Protein AF-A0AAV7WA99-F1 (afdb_monomer)

Sequence (122 aa):
MALAGPTPVMSTSNKLDQELAKFEYFCFSVETWLSTLAGELSLLHDDQGKLWNKVTEDEKNMTILQPIVADNKCEIHNLEEQLHCLEERVEDIEGCSQRSNMRILGLPEGVEGQDPIAYLEN

pLDDT: mean 89.15, std 13.7, range [42.5, 98.56]

Organism: Pleurodeles waltl (NCBI:txid8319)

Radius of gyration: 51.75 Å; Cα contacts (8 Å, |Δi|>4): 2; chains: 1; bounding box: 95×20×154 Å

Mean predicted aligned error: 12.75 Å

Structure (mmCIF, N/CA/C/O backbone):
data_AF-A0AAV7WA99-F1
#
_entry.id   AF-A0AAV7WA99-F1
#
loop_
_atom_site.group_PDB
_atom_site.id
_atom_site.type_symbol
_atom_site.label_atom_id
_atom_site.label_alt_id
_atom_site.label_comp_id
_atom_site.label_asym_id
_atom_site.label_entity_id
_atom_site.label_seq_id
_atom_site.pdbx_PDB_ins_code
_atom_site.Cartn_x
_atom_site.Cartn_y
_atom_site.Cartn_z
_atom_site.occupancy
_atom_site.B_iso_or_equiv
_atom_site.auth_seq_id
_atom_site.auth_comp_id
_atom_site.auth_asym_id
_atom_site.auth_atom_id
_atom_site.pdbx_PDB_model_num
ATOM 1 N N . MET A 1 1 ? 42.211 -1.706 -94.183 1.00 42.50 1 MET A N 1
ATOM 2 C CA . MET A 1 1 ? 42.133 -0.603 -93.200 1.00 42.50 1 MET A CA 1
ATOM 3 C C . MET A 1 1 ? 40.745 -0.636 -92.583 1.00 42.50 1 MET A C 1
ATOM 5 O O . MET A 1 1 ? 39.805 -0.181 -93.215 1.00 42.50 1 MET A O 1
ATOM 9 N N . ALA A 1 2 ? 40.593 -1.289 -91.429 1.00 44.69 2 ALA A N 1
ATOM 10 C CA . ALA A 1 2 ? 39.314 -1.380 -90.724 1.00 44.69 2 ALA A CA 1
ATOM 11 C C . ALA A 1 2 ? 39.197 -0.197 -89.752 1.00 4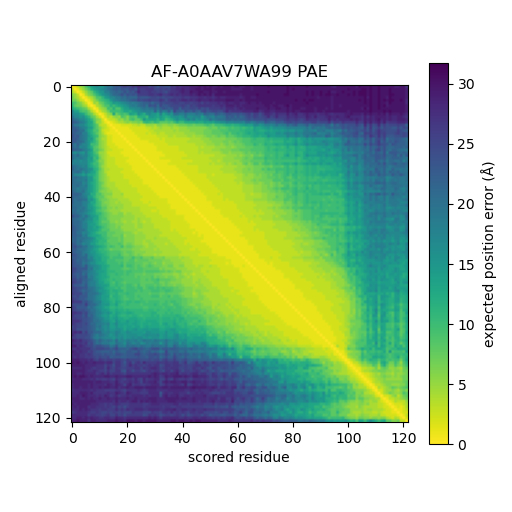4.69 2 ALA A C 1
ATOM 13 O O . ALA A 1 2 ? 40.059 -0.018 -88.894 1.00 44.69 2 ALA A O 1
ATOM 14 N N . LEU A 1 3 ? 38.165 0.627 -89.938 1.00 47.97 3 LEU A N 1
ATOM 15 C CA . LEU A 1 3 ? 37.815 1.744 -89.062 1.00 47.97 3 LEU A CA 1
ATOM 16 C C . LEU A 1 3 ? 37.207 1.184 -87.769 1.00 47.97 3 LEU A C 1
ATOM 18 O O . LEU A 1 3 ? 36.191 0.493 -87.808 1.00 47.97 3 LEU A O 1
ATOM 22 N N . ALA A 1 4 ? 37.856 1.454 -86.636 1.00 52.53 4 ALA A N 1
ATOM 23 C CA . ALA A 1 4 ? 37.383 1.074 -85.311 1.00 52.53 4 ALA A CA 1
ATOM 24 C C . ALA A 1 4 ? 36.121 1.876 -84.948 1.00 52.53 4 ALA A C 1
ATOM 26 O O . ALA A 1 4 ? 36.130 3.106 -84.982 1.00 52.53 4 ALA A O 1
ATOM 27 N N . GLY A 1 5 ? 35.033 1.171 -84.629 1.00 62.62 5 GLY A N 1
ATOM 28 C CA . GLY A 1 5 ? 33.783 1.771 -84.161 1.00 62.62 5 GLY A CA 1
ATOM 29 C C . GLY A 1 5 ? 33.908 2.367 -82.750 1.00 62.62 5 GLY A C 1
ATOM 30 O O . GLY A 1 5 ? 34.805 1.977 -81.998 1.00 62.62 5 GLY A O 1
ATOM 31 N N . PRO A 1 6 ? 33.021 3.306 -82.374 1.00 58.19 6 PRO A N 1
ATOM 32 C CA . PRO A 1 6 ? 33.077 3.977 -81.081 1.00 58.19 6 PRO A CA 1
ATOM 33 C C . PRO A 1 6 ? 32.782 2.991 -79.942 1.00 58.19 6 PRO A C 1
ATOM 35 O O . PRO A 1 6 ? 31.774 2.285 -79.944 1.00 58.19 6 PRO A O 1
ATOM 38 N N . THR A 1 7 ? 33.683 2.944 -78.964 1.00 64.12 7 THR A N 1
ATOM 39 C CA . THR A 1 7 ? 33.587 2.138 -77.742 1.00 64.12 7 THR A CA 1
ATOM 40 C C . THR A 1 7 ? 32.510 2.675 -76.778 1.00 64.12 7 THR A C 1
ATOM 42 O O . THR A 1 7 ? 32.314 3.888 -76.676 1.00 64.12 7 THR A O 1
ATOM 45 N N . PRO A 1 8 ? 31.812 1.803 -76.020 1.00 56.06 8 PRO A N 1
ATOM 46 C CA . PRO A 1 8 ? 30.617 2.146 -75.243 1.00 56.06 8 PRO A CA 1
ATOM 47 C C . PRO A 1 8 ? 30.965 2.715 -73.854 1.00 56.06 8 PRO A C 1
ATOM 49 O O . PRO A 1 8 ? 30.642 2.120 -72.831 1.00 56.06 8 PRO A O 1
ATOM 52 N N . VAL A 1 9 ? 31.633 3.868 -73.792 1.00 58.47 9 VAL A N 1
ATOM 53 C CA . VAL A 1 9 ? 32.090 4.459 -72.513 1.00 58.47 9 VAL A CA 1
ATOM 54 C C . VAL A 1 9 ? 30.967 5.193 -71.754 1.00 58.47 9 VAL A C 1
ATOM 56 O O . VAL A 1 9 ? 30.985 5.245 -70.530 1.00 58.47 9 VAL A O 1
ATOM 59 N N . MET A 1 10 ? 29.929 5.699 -72.436 1.00 54.56 10 MET A N 1
ATOM 60 C CA . MET A 1 10 ? 28.828 6.422 -71.766 1.00 54.56 10 MET A CA 1
ATOM 61 C C . MET A 1 10 ? 27.871 5.523 -70.961 1.00 54.56 10 MET A C 1
ATOM 63 O O . MET A 1 10 ? 27.251 5.984 -70.009 1.00 54.56 10 MET A O 1
ATOM 67 N N . SER A 1 11 ? 27.728 4.242 -71.319 1.00 61.88 11 SER A N 1
ATOM 68 C CA . SER A 1 11 ? 26.743 3.349 -70.676 1.00 61.88 11 SER A CA 1
ATOM 69 C C . SER A 1 11 ? 27.140 2.907 -69.262 1.00 61.88 11 SER A C 1
ATOM 71 O O . SER A 1 11 ? 26.276 2.639 -68.429 1.00 61.88 11 SER A O 1
ATOM 73 N N . THR A 1 12 ? 28.442 2.848 -68.976 1.00 67.31 12 THR A N 1
ATOM 74 C CA . THR A 1 12 ? 28.979 2.413 -67.682 1.00 67.31 12 THR A CA 1
ATOM 75 C C . THR A 1 12 ? 28.988 3.539 -66.650 1.00 67.31 12 THR A C 1
ATOM 77 O O . THR A 1 12 ? 28.701 3.267 -65.488 1.00 67.31 12 THR A O 1
ATOM 80 N N . SER A 1 13 ? 29.236 4.788 -67.071 1.00 70.44 13 SER A N 1
ATOM 81 C CA . SER A 1 13 ? 29.177 5.978 -66.202 1.00 70.44 13 SER A CA 1
ATOM 82 C C . SER A 1 13 ? 27.787 6.143 -65.583 1.00 70.44 13 SER A C 1
ATOM 84 O O . SER A 1 13 ? 27.650 6.144 -64.366 1.00 70.44 13 SER A O 1
ATOM 86 N N . ASN A 1 14 ? 26.741 6.113 -66.416 1.00 82.25 14 ASN A N 1
ATOM 87 C CA . ASN A 1 14 ? 25.355 6.291 -65.968 1.00 82.25 14 ASN A CA 1
ATOM 88 C C . ASN A 1 14 ? 24.892 5.219 -64.965 1.00 82.25 14 ASN A C 1
ATOM 90 O O . ASN A 1 14 ? 24.039 5.476 -64.119 1.00 82.25 14 ASN A O 1
ATOM 94 N N . LYS A 1 15 ? 25.435 3.998 -65.055 1.00 89.75 15 LYS A N 1
ATOM 95 C CA . LYS A 1 15 ? 25.117 2.913 -64.117 1.00 89.75 15 LYS A CA 1
ATOM 96 C C . LYS A 1 15 ? 25.756 3.146 -62.748 1.00 89.75 15 LYS A C 1
ATOM 98 O O . LYS A 1 15 ? 25.147 2.830 -61.733 1.00 89.75 15 LYS A O 1
ATOM 103 N N . LEU A 1 16 ? 26.971 3.685 -62.729 1.00 90.50 16 LEU A N 1
ATOM 104 C CA . LEU A 1 16 ? 27.703 3.984 -61.503 1.00 90.50 16 LEU A CA 1
ATOM 105 C C . LEU A 1 16 ? 27.041 5.149 -60.753 1.00 90.50 16 LEU A C 1
ATOM 107 O O . LEU A 1 16 ? 26.828 5.043 -59.549 1.00 90.50 16 LEU A O 1
ATOM 111 N N . ASP A 1 17 ? 26.592 6.173 -61.485 1.00 92.12 17 ASP A N 1
ATOM 112 C CA . ASP A 1 17 ? 25.817 7.295 -60.936 1.00 92.12 17 ASP A CA 1
ATOM 113 C C . ASP A 1 17 ? 24.475 6.831 -60.337 1.00 92.12 17 ASP A C 1
ATOM 115 O O . ASP A 1 17 ? 24.060 7.290 -59.273 1.00 92.12 17 ASP A O 1
ATOM 119 N N . GLN A 1 18 ? 23.806 5.862 -60.976 1.00 92.88 18 GLN A N 1
ATOM 120 C CA . GLN A 1 18 ? 22.561 5.286 -60.458 1.00 92.88 18 GLN A CA 1
ATOM 121 C C . GLN A 1 18 ? 22.771 4.496 -59.156 1.00 92.88 18 GLN A C 1
ATOM 123 O O . GLN A 1 18 ? 21.936 4.568 -58.254 1.00 92.88 18 GLN A O 1
ATOM 128 N N . GLU A 1 19 ? 23.851 3.719 -59.050 1.00 94.81 19 GLU A N 1
ATOM 129 C CA . GLU A 1 19 ? 24.174 2.987 -57.818 1.00 94.81 19 GLU A CA 1
ATOM 130 C C . GLU A 1 19 ? 24.627 3.933 -56.697 1.00 94.81 19 GLU A C 1
ATOM 132 O O . GLU A 1 19 ? 24.240 3.728 -55.546 1.00 94.81 19 GLU A O 1
ATOM 137 N N . LEU A 1 20 ? 25.357 5.007 -57.027 1.00 94.75 20 LEU A N 1
ATOM 138 C CA . LEU A 1 20 ? 25.713 6.061 -56.075 1.00 94.75 20 LEU A CA 1
ATOM 139 C C . LEU A 1 20 ? 24.453 6.704 -55.476 1.00 94.75 20 LEU A C 1
ATOM 141 O O . LEU A 1 20 ? 24.327 6.772 -54.257 1.00 94.75 20 LEU A O 1
ATOM 145 N N . ALA A 1 21 ? 23.475 7.071 -56.310 1.00 95.06 21 ALA A N 1
ATOM 146 C CA . ALA A 1 21 ? 22.222 7.670 -55.847 1.00 95.06 21 ALA A CA 1
ATOM 147 C C . ALA A 1 21 ? 21.413 6.734 -54.925 1.00 95.06 21 ALA A C 1
ATOM 149 O O . ALA A 1 21 ? 20.811 7.177 -53.945 1.00 95.06 21 ALA A O 1
ATOM 150 N N . LYS A 1 22 ? 21.407 5.420 -55.201 1.00 95.81 22 LYS A N 1
ATOM 151 C CA . LYS A 1 22 ? 20.782 4.427 -54.307 1.00 95.81 22 LYS A CA 1
ATOM 152 C C . LYS A 1 22 ? 21.505 4.346 -52.967 1.00 95.81 22 LYS A C 1
ATOM 154 O O . LYS A 1 22 ? 20.847 4.232 -51.934 1.00 95.81 22 LYS A O 1
ATOM 159 N N . PHE A 1 23 ? 22.837 4.381 -52.989 1.00 96.69 23 PHE A N 1
ATOM 160 C CA . PHE A 1 23 ? 23.650 4.350 -51.780 1.00 96.69 23 PHE A CA 1
ATOM 161 C C . PHE A 1 23 ? 23.445 5.611 -50.933 1.00 96.69 23 PHE A C 1
ATOM 163 O O . PHE A 1 23 ? 23.226 5.497 -49.731 1.00 96.69 23 PHE A O 1
ATOM 170 N N . GLU A 1 24 ? 23.409 6.792 -51.551 1.00 96.56 24 GLU A N 1
ATOM 171 C CA . GLU A 1 24 ? 23.110 8.056 -50.866 1.00 96.56 24 GLU A CA 1
ATOM 172 C C . GLU A 1 24 ? 21.725 8.033 -50.210 1.00 96.56 24 GLU A C 1
ATOM 174 O O . GLU A 1 24 ? 21.591 8.374 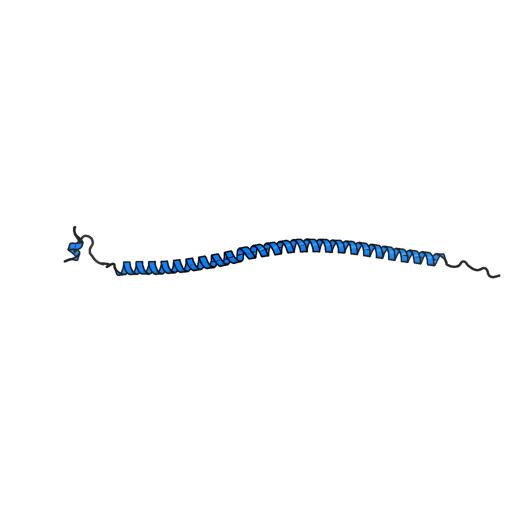-49.034 1.00 96.56 24 GLU A O 1
ATOM 179 N N . TYR A 1 25 ? 20.703 7.556 -50.928 1.00 96.31 25 TYR A N 1
ATOM 180 C CA . TYR A 1 25 ? 19.363 7.393 -50.364 1.00 96.31 25 TYR A CA 1
ATOM 181 C C . TYR A 1 25 ? 19.348 6.412 -49.185 1.00 96.31 25 TYR A C 1
ATOM 183 O O . TYR A 1 25 ? 18.707 6.668 -48.165 1.00 96.31 25 TYR A O 1
ATOM 191 N N . PHE A 1 26 ? 20.067 5.294 -49.306 1.00 97.88 26 PHE A N 1
ATOM 192 C CA . PHE A 1 26 ? 20.194 4.323 -48.226 1.00 97.88 26 PHE A CA 1
ATOM 193 C C . PHE A 1 26 ? 20.853 4.943 -46.988 1.00 97.88 26 PHE A C 1
ATOM 195 O O . PHE A 1 26 ? 20.310 4.820 -45.891 1.00 97.88 26 PHE A O 1
ATOM 202 N N . CYS A 1 27 ? 21.970 5.653 -47.158 1.00 97.88 27 CYS A N 1
ATOM 203 C CA . CYS A 1 27 ? 22.643 6.363 -46.072 1.00 97.88 27 CYS A CA 1
ATOM 204 C C . CYS A 1 27 ? 21.709 7.369 -45.395 1.00 97.88 27 CYS A C 1
ATOM 206 O O . CYS A 1 27 ? 21.545 7.314 -44.177 1.00 97.88 27 CYS A O 1
ATOM 208 N N . PHE A 1 28 ? 21.018 8.200 -46.176 1.00 98.06 28 PHE A N 1
ATOM 209 C CA . PHE A 1 28 ? 20.046 9.160 -45.654 1.00 98.06 28 PHE A CA 1
ATOM 210 C C . PHE A 1 28 ? 18.915 8.481 -44.859 1.00 98.06 28 PHE A C 1
ATOM 212 O O . PHE A 1 28 ? 18.513 8.943 -43.786 1.00 98.06 28 PHE A O 1
ATOM 219 N N . SER A 1 29 ? 18.411 7.346 -45.351 1.00 97.88 29 SER A N 1
ATOM 220 C CA . SER A 1 29 ? 17.388 6.566 -44.650 1.00 97.88 29 SER A CA 1
ATOM 221 C C . SER A 1 29 ? 17.899 6.012 -43.317 1.00 97.88 29 SER A C 1
ATOM 223 O O . SER A 1 29 ? 17.159 6.021 -42.331 1.00 97.88 29 SER A O 1
ATOM 225 N N . VAL A 1 30 ? 19.144 5.529 -43.274 1.00 98.12 30 VAL A N 1
ATOM 226 C CA . VAL A 1 30 ? 19.772 5.023 -42.045 1.00 98.12 30 VAL A CA 1
ATOM 227 C C . VAL A 1 30 ? 19.981 6.154 -41.039 1.00 98.12 30 VAL A C 1
ATOM 229 O O . VAL A 1 30 ? 19.651 5.986 -39.868 1.00 98.12 30 VAL A O 1
ATOM 232 N N . GLU A 1 31 ? 20.460 7.318 -41.479 1.00 98.19 31 GLU A N 1
ATOM 233 C CA . GLU A 1 31 ? 20.639 8.501 -40.624 1.00 98.19 31 GLU A CA 1
ATOM 234 C C . GLU A 1 31 ? 19.322 8.963 -39.993 1.00 98.19 31 GLU A C 1
ATOM 236 O O . GLU A 1 31 ? 19.260 9.259 -38.795 1.00 98.19 31 GLU A O 1
ATOM 241 N N . THR A 1 32 ? 18.249 8.971 -40.785 1.00 98.12 32 THR A N 1
ATOM 242 C CA . THR A 1 32 ? 16.913 9.333 -40.304 1.00 98.12 32 THR A CA 1
ATOM 243 C C . THR A 1 32 ? 16.440 8.356 -39.230 1.00 98.12 32 THR A C 1
ATOM 245 O O . THR A 1 32 ? 15.999 8.777 -38.162 1.00 98.12 32 THR A O 1
ATOM 248 N N . TRP A 1 33 ? 16.586 7.051 -39.472 1.00 98.56 33 TRP A N 1
ATOM 249 C CA . TRP A 1 33 ? 16.182 6.023 -38.512 1.00 98.56 33 TRP A CA 1
ATOM 250 C C . TRP A 1 33 ? 16.986 6.085 -37.209 1.00 98.56 33 TRP A C 1
ATOM 252 O O . TRP A 1 33 ? 16.408 6.010 -36.124 1.00 98.56 33 TRP A O 1
ATOM 262 N N . LEU A 1 34 ? 18.304 6.290 -37.297 1.00 98.50 34 LEU A N 1
ATOM 263 C CA . LEU A 1 34 ? 19.156 6.475 -36.120 1.00 98.50 34 LEU A CA 1
ATOM 264 C C . LEU A 1 34 ? 18.736 7.701 -35.302 1.00 98.50 34 LEU A C 1
ATOM 266 O O . LEU A 1 34 ? 18.706 7.637 -34.074 1.00 98.50 34 LEU A O 1
ATOM 270 N N . SER A 1 35 ? 18.365 8.792 -35.973 1.00 98.38 35 SER A N 1
ATOM 271 C CA . SER A 1 35 ? 17.875 10.005 -35.312 1.00 98.38 35 SER A CA 1
ATOM 272 C C . SER A 1 35 ? 16.551 9.758 -34.584 1.00 98.38 35 SER A C 1
ATOM 274 O O . SER A 1 35 ? 16.378 10.206 -33.450 1.00 98.38 35 SER A O 1
ATOM 276 N N . THR A 1 36 ? 15.633 9.003 -35.195 1.00 98.56 36 THR A N 1
ATOM 277 C CA . THR A 1 36 ? 14.370 8.600 -34.558 1.00 98.56 36 THR A CA 1
ATOM 278 C C . THR A 1 36 ? 14.615 7.747 -33.317 1.00 98.56 36 THR A C 1
ATOM 280 O O . THR A 1 36 ? 14.100 8.073 -32.250 1.00 98.56 36 THR A O 1
ATOM 283 N N . LEU A 1 37 ? 15.452 6.711 -33.423 1.00 98.38 37 LEU A N 1
ATOM 284 C CA . LEU A 1 37 ? 15.786 5.852 -32.285 1.00 98.38 37 LEU A CA 1
ATOM 285 C C . LEU A 1 37 ? 16.447 6.617 -31.138 1.00 98.38 37 LEU A C 1
ATOM 287 O O . LEU A 1 37 ? 16.138 6.369 -29.975 1.00 98.38 37 LEU A O 1
ATOM 291 N N . ALA A 1 38 ? 17.349 7.550 -31.447 1.00 98.50 38 ALA A N 1
ATOM 292 C CA . ALA A 1 38 ? 17.966 8.394 -30.431 1.00 98.50 38 ALA A CA 1
ATOM 293 C C . ALA A 1 38 ? 16.913 9.229 -29.681 1.00 98.50 38 ALA A C 1
ATOM 295 O O . ALA A 1 38 ? 16.982 9.352 -28.457 1.00 98.50 38 ALA A O 1
ATOM 296 N N . GLY A 1 39 ? 15.911 9.747 -30.399 1.00 98.56 39 GLY A N 1
ATOM 297 C CA . GLY A 1 39 ? 14.775 10.449 -29.802 1.00 98.56 39 GLY A CA 1
ATOM 298 C C . GLY A 1 39 ? 13.934 9.549 -28.894 1.00 98.56 39 GLY A C 1
ATOM 299 O O . GLY A 1 39 ? 13.650 9.919 -27.756 1.00 98.56 39 GLY A O 1
ATOM 300 N N . GLU A 1 40 ? 13.582 8.349 -29.358 1.00 98.50 40 GLU A N 1
ATOM 301 C CA . GLU A 1 40 ? 12.814 7.375 -28.569 1.00 98.50 40 GLU A CA 1
ATOM 302 C C . GLU A 1 40 ? 13.557 6.940 -27.297 1.00 98.50 40 GLU A C 1
ATOM 304 O O . GLU A 1 40 ? 12.958 6.882 -26.222 1.00 98.50 40 GLU A O 1
ATOM 309 N N . LEU A 1 41 ? 14.870 6.703 -27.385 1.00 98.38 41 LEU A N 1
ATOM 310 C CA . LEU A 1 41 ? 15.705 6.381 -26.224 1.00 98.38 41 LEU A CA 1
ATOM 311 C C . LEU A 1 41 ? 15.765 7.531 -25.214 1.00 98.38 41 LEU A C 1
ATOM 313 O O . LEU A 1 41 ? 15.738 7.278 -24.010 1.00 98.38 41 LEU A O 1
ATOM 317 N N . SER A 1 42 ? 15.813 8.781 -25.684 1.00 98.44 42 SER A N 1
ATOM 318 C CA . SER A 1 42 ? 15.770 9.952 -24.802 1.00 98.44 42 SER A CA 1
ATOM 319 C C . SER A 1 42 ? 14.447 10.028 -24.042 1.00 98.44 42 SER A C 1
ATOM 321 O O . SER A 1 42 ? 14.448 10.240 -22.832 1.00 98.44 42 SER A O 1
ATOM 323 N N . LEU A 1 43 ? 13.321 9.811 -24.727 1.00 98.06 43 LEU A N 1
ATOM 324 C CA . LEU A 1 43 ? 12.001 9.815 -24.093 1.00 98.06 43 LEU A CA 1
ATOM 325 C C . LEU A 1 43 ? 11.863 8.684 -23.068 1.00 98.06 43 LEU A C 1
ATOM 327 O O . LEU A 1 43 ? 11.384 8.911 -21.957 1.00 98.06 43 LEU A O 1
ATOM 331 N N . LEU A 1 44 ? 12.331 7.482 -23.414 1.00 98.31 44 LEU A N 1
ATOM 332 C CA . LEU A 1 44 ? 12.322 6.339 -22.505 1.00 98.31 44 LEU A CA 1
ATOM 333 C C . LEU A 1 44 ? 13.168 6.606 -21.254 1.00 98.31 44 LEU A C 1
ATOM 335 O O . LEU A 1 44 ? 12.750 6.268 -20.147 1.00 98.31 44 LEU A O 1
ATOM 339 N N . HIS A 1 45 ? 14.336 7.225 -21.420 1.00 98.25 45 HIS A N 1
ATOM 340 C CA . HIS A 1 45 ? 15.198 7.610 -20.307 1.00 98.25 45 HIS A CA 1
ATOM 341 C C . HIS A 1 45 ? 14.508 8.624 -19.378 1.00 98.25 45 HIS A C 1
ATOM 343 O O . HIS A 1 45 ? 14.544 8.472 -18.154 1.00 98.25 45 HIS A O 1
ATOM 349 N N . ASP A 1 46 ? 13.828 9.625 -19.938 1.00 98.38 46 ASP A N 1
ATOM 350 C CA . ASP A 1 46 ? 13.085 10.611 -19.148 1.00 98.38 46 ASP A CA 1
ATOM 351 C C . ASP A 1 46 ? 11.935 9.968 -18.363 1.00 98.38 46 ASP A C 1
ATOM 353 O O . ASP A 1 46 ? 11.735 10.263 -17.179 1.00 98.38 46 ASP A O 1
ATOM 357 N N . ASP A 1 47 ? 11.188 9.062 -18.992 1.00 98.38 47 ASP A N 1
ATOM 358 C CA . ASP A 1 47 ? 10.101 8.341 -18.333 1.00 98.38 47 ASP A CA 1
ATOM 359 C C . ASP A 1 47 ? 10.619 7.380 -17.258 1.00 98.38 47 ASP A C 1
ATOM 361 O O . ASP A 1 47 ? 10.032 7.302 -16.173 1.00 98.38 47 ASP A O 1
ATOM 365 N N . GLN A 1 48 ? 11.762 6.731 -17.490 1.00 98.25 48 GLN A N 1
ATOM 366 C CA . GLN A 1 48 ? 12.455 5.944 -16.472 1.00 98.25 48 GLN A CA 1
ATOM 367 C C . GLN A 1 48 ? 12.825 6.811 -15.258 1.00 98.25 48 GLN A C 1
ATOM 369 O O . GLN A 1 48 ? 12.595 6.395 -14.120 1.00 98.25 48 GLN A O 1
ATOM 374 N N . GLY A 1 49 ? 13.328 8.030 -15.476 1.00 98.38 49 GLY A N 1
ATOM 375 C CA . GLY A 1 49 ? 13.632 8.977 -14.400 1.00 98.38 49 GLY A CA 1
ATOM 376 C C . GLY A 1 49 ? 12.392 9.394 -13.600 1.00 98.38 49 GLY A C 1
ATOM 377 O O . GLY A 1 49 ? 12.411 9.392 -12.366 1.00 98.38 49 GLY A O 1
ATOM 378 N N . LYS A 1 50 ? 11.278 9.694 -14.279 1.00 98.31 50 LYS A N 1
ATOM 379 C CA . LYS A 1 50 ? 10.000 10.024 -13.617 1.00 98.31 50 LYS A CA 1
ATOM 380 C C . LYS A 1 50 ? 9.480 8.860 -12.775 1.00 98.31 50 LYS A C 1
ATOM 382 O O . LYS A 1 50 ? 9.040 9.079 -11.647 1.00 98.31 50 LYS A O 1
ATOM 387 N N . LEU A 1 51 ? 9.520 7.639 -13.310 1.00 98.31 51 LEU A N 1
ATOM 3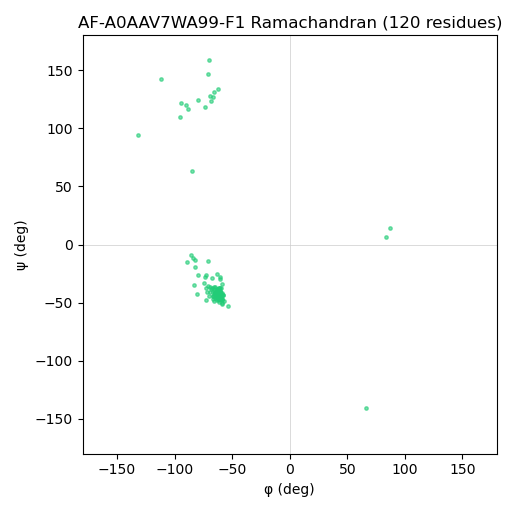88 C CA . LEU A 1 51 ? 9.088 6.442 -12.589 1.00 98.31 51 LEU A CA 1
ATOM 389 C C . LEU A 1 51 ? 9.958 6.185 -11.363 1.00 98.31 51 LEU A C 1
ATOM 391 O O . LEU A 1 51 ? 9.416 5.915 -10.295 1.00 98.31 51 LEU A O 1
ATOM 395 N N . TRP A 1 52 ? 11.277 6.334 -11.493 1.00 98.25 52 TRP A N 1
ATOM 396 C CA . TRP A 1 52 ? 12.198 6.169 -10.373 1.00 98.25 52 TRP A CA 1
ATOM 397 C C . TRP A 1 52 ? 11.878 7.140 -9.231 1.00 98.25 52 TRP A C 1
ATOM 399 O O . TRP A 1 52 ? 11.707 6.711 -8.094 1.00 98.25 52 TRP A O 1
ATOM 409 N N . ASN A 1 53 ? 11.664 8.422 -9.544 1.00 98.31 53 ASN A N 1
ATOM 410 C CA . ASN A 1 53 ? 11.285 9.422 -8.542 1.00 98.31 53 ASN A CA 1
ATOM 411 C C . ASN A 1 53 ? 9.973 9.072 -7.825 1.00 98.31 53 ASN A C 1
ATOM 413 O O . ASN A 1 53 ? 9.881 9.231 -6.609 1.00 98.31 53 ASN A O 1
ATOM 417 N N . LYS A 1 54 ? 8.963 8.585 -8.561 1.00 98.44 54 LYS A N 1
ATOM 418 C CA . LYS A 1 54 ? 7.691 8.150 -7.963 1.00 98.44 54 LYS A CA 1
ATOM 419 C C . LYS A 1 54 ? 7.880 6.954 -7.035 1.00 98.44 54 LYS A C 1
ATOM 421 O O . LYS A 1 54 ? 7.363 6.978 -5.928 1.00 98.44 54 LYS A O 1
ATOM 426 N N . VAL A 1 55 ? 8.643 5.948 -7.464 1.00 98.56 55 VAL A N 1
ATOM 427 C CA . VAL A 1 55 ? 8.943 4.765 -6.642 1.00 98.56 55 VAL A CA 1
ATOM 428 C C . VAL A 1 55 ? 9.659 5.171 -5.357 1.00 98.56 55 VAL A C 1
ATOM 430 O O . VAL A 1 55 ? 9.247 4.756 -4.282 1.00 98.56 55 VAL A O 1
ATOM 433 N N . THR A 1 56 ? 10.666 6.042 -5.440 1.00 98.38 56 THR A N 1
ATOM 434 C CA . THR A 1 56 ? 11.380 6.538 -4.255 1.00 98.38 56 THR A CA 1
ATOM 435 C C . THR A 1 56 ? 10.466 7.300 -3.293 1.00 98.38 56 THR A C 1
ATOM 437 O O . THR A 1 56 ? 10.635 7.210 -2.078 1.00 98.38 56 THR A O 1
ATOM 440 N N . GLU A 1 57 ? 9.508 8.070 -3.807 1.00 98.38 57 GLU A N 1
ATOM 441 C CA . GLU A 1 57 ? 8.543 8.778 -2.963 1.00 98.38 57 GLU A CA 1
ATOM 442 C C . GLU A 1 57 ? 7.552 7.817 -2.296 1.00 98.38 57 GLU A C 1
ATOM 444 O O . GLU A 1 57 ? 7.319 7.901 -1.089 1.00 98.38 57 GLU A O 1
ATOM 449 N N . ASP A 1 58 ? 7.029 6.849 -3.047 1.00 98.31 58 ASP A N 1
ATOM 450 C CA . ASP A 1 58 ? 6.132 5.823 -2.515 1.00 98.31 58 ASP A CA 1
ATOM 451 C C . ASP A 1 58 ? 6.830 4.954 -1.452 1.00 98.31 58 ASP A C 1
ATOM 453 O O . ASP A 1 58 ? 6.231 4.636 -0.423 1.00 98.31 58 ASP A O 1
ATOM 457 N N . GLU A 1 59 ? 8.112 4.628 -1.633 1.00 98.38 59 GLU A N 1
ATOM 458 C CA . GLU A 1 59 ? 8.928 3.910 -0.641 1.00 98.38 59 GLU A CA 1
ATOM 459 C C . GLU A 1 59 ? 9.096 4.702 0.666 1.00 98.38 59 GLU A C 1
ATOM 461 O O . GLU A 1 59 ? 8.984 4.136 1.761 1.00 98.38 59 GLU A O 1
ATOM 466 N N . LYS A 1 60 ? 9.315 6.022 0.583 1.00 97.88 60 LYS A N 1
ATOM 467 C CA . LYS A 1 60 ? 9.366 6.895 1.770 1.00 97.88 60 LYS A CA 1
ATOM 468 C C . LYS A 1 60 ? 8.019 6.943 2.478 1.00 97.88 60 LYS A C 1
ATOM 470 O O . LYS A 1 60 ? 7.965 6.778 3.697 1.00 97.88 60 LYS A O 1
ATOM 475 N N . ASN A 1 61 ? 6.938 7.121 1.721 1.00 98.06 61 ASN A N 1
ATOM 476 C CA . ASN A 1 61 ? 5.585 7.142 2.267 1.00 98.06 61 ASN A CA 1
ATOM 477 C C . ASN A 1 61 ? 5.247 5.817 2.957 1.00 98.06 61 ASN A C 1
ATOM 479 O O . ASN A 1 61 ? 4.732 5.823 4.074 1.00 98.06 61 ASN A O 1
ATOM 483 N N . MET A 1 62 ? 5.610 4.683 2.355 1.00 97.88 62 MET A N 1
ATOM 484 C CA . MET A 1 62 ? 5.450 3.364 2.969 1.00 97.88 62 MET A CA 1
ATOM 485 C C . MET A 1 62 ? 6.239 3.251 4.280 1.00 97.88 62 MET A C 1
ATOM 487 O O . MET A 1 62 ? 5.689 2.800 5.283 1.00 97.88 62 MET A O 1
ATOM 491 N N . THR A 1 63 ? 7.493 3.711 4.299 1.00 98.19 63 THR A N 1
ATOM 492 C CA . THR A 1 63 ? 8.353 3.688 5.497 1.00 98.19 63 THR A CA 1
ATOM 493 C C . THR A 1 63 ? 7.738 4.469 6.664 1.00 98.19 63 THR A C 1
ATOM 495 O O . THR A 1 63 ? 7.886 4.070 7.816 1.00 98.19 63 THR A O 1
ATOM 498 N N . ILE A 1 64 ? 7.018 5.558 6.378 1.00 98.06 64 ILE A N 1
ATOM 499 C CA . ILE A 1 64 ? 6.329 6.375 7.388 1.00 98.06 64 ILE A CA 1
ATOM 500 C C . ILE A 1 64 ? 4.991 5.746 7.802 1.00 98.06 64 ILE A C 1
ATOM 502 O O . ILE A 1 64 ? 4.658 5.724 8.985 1.00 98.06 64 ILE A O 1
ATOM 506 N N 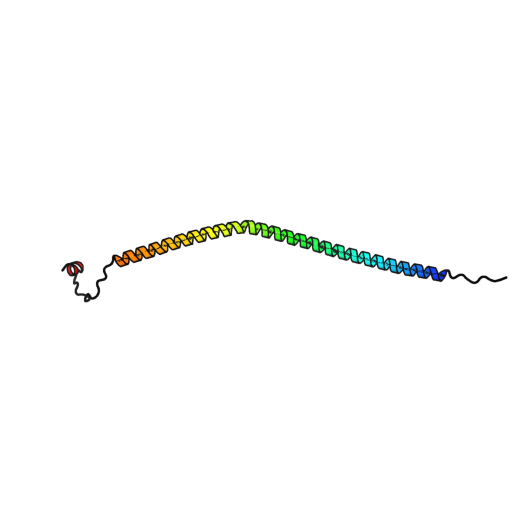. LEU A 1 65 ? 4.208 5.236 6.850 1.00 98.19 65 LEU A N 1
ATOM 507 C CA . LEU A 1 65 ? 2.860 4.728 7.119 1.00 98.19 65 LEU A CA 1
ATOM 508 C C . LEU A 1 65 ? 2.858 3.369 7.827 1.00 98.19 65 LEU A C 1
ATOM 510 O O . LEU A 1 65 ? 1.973 3.116 8.642 1.00 98.19 65 LEU A O 1
ATOM 514 N N . GLN A 1 66 ? 3.832 2.501 7.549 1.00 98.00 66 GLN A N 1
ATOM 515 C CA . GLN A 1 66 ? 3.937 1.184 8.184 1.00 98.00 66 GLN A CA 1
ATOM 516 C C . GLN A 1 66 ? 3.937 1.227 9.723 1.00 98.00 66 GLN A C 1
ATOM 518 O O . GLN A 1 66 ? 3.100 0.536 10.310 1.00 98.00 66 GLN A O 1
ATOM 523 N N . PRO A 1 67 ? 4.802 2.014 10.395 1.00 97.88 67 PRO A N 1
ATOM 524 C CA . PRO A 1 67 ? 4.794 2.090 11.854 1.00 97.88 67 PRO A CA 1
ATOM 525 C C . PRO A 1 67 ? 3.506 2.722 12.389 1.00 97.88 67 PRO A C 1
ATOM 527 O O . PRO A 1 67 ? 2.945 2.203 13.343 1.00 97.88 67 PRO A O 1
ATOM 530 N N . ILE A 1 68 ? 2.961 3.753 11.731 1.00 98.12 68 ILE A N 1
ATOM 531 C CA . ILE A 1 68 ? 1.702 4.394 12.154 1.00 98.12 68 ILE A CA 1
ATOM 532 C C . ILE A 1 68 ? 0.544 3.389 12.150 1.00 98.12 68 ILE A C 1
ATOM 534 O O . ILE A 1 68 ? -0.261 3.345 13.077 1.00 98.12 68 ILE A O 1
ATOM 538 N N . VAL A 1 69 ? 0.444 2.561 11.107 1.00 98.25 69 VAL A N 1
ATOM 539 C CA . VAL A 1 69 ? -0.590 1.520 11.028 1.00 98.25 69 VAL A CA 1
ATOM 540 C C . VAL A 1 69 ? -0.384 0.452 12.102 1.00 98.25 69 VAL A C 1
ATOM 542 O O . VAL A 1 69 ? -1.369 -0.057 12.635 1.00 98.25 69 VAL A O 1
ATOM 545 N N . ALA A 1 70 ? 0.863 0.099 12.416 1.00 98.00 70 ALA A N 1
ATOM 546 C CA . ALA A 1 70 ? 1.166 -0.846 13.487 1.00 98.00 70 ALA A CA 1
ATOM 547 C C . ALA A 1 70 ? 0.770 -0.284 14.862 1.00 98.00 70 ALA A C 1
ATOM 549 O O . ALA A 1 70 ? 0.042 -0.954 15.592 1.00 98.00 70 ALA A O 1
ATOM 550 N N . ASP A 1 71 ? 1.154 0.956 15.163 1.00 98.38 71 ASP A N 1
ATOM 551 C CA . ASP A 1 71 ? 0.820 1.637 16.418 1.00 98.38 71 ASP A CA 1
ATOM 552 C C . ASP A 1 71 ? -0.696 1.780 16.580 1.00 98.38 71 ASP A C 1
ATOM 554 O O . ASP A 1 71 ? -1.252 1.387 17.604 1.00 98.38 71 ASP A O 1
ATOM 558 N N . ASN A 1 72 ? -1.400 2.225 15.535 1.00 98.19 72 ASN A N 1
ATOM 559 C CA . ASN A 1 72 ? -2.859 2.332 15.564 1.00 98.19 72 ASN A CA 1
ATOM 560 C C . ASN A 1 72 ? -3.539 0.979 15.819 1.00 98.19 72 ASN A C 1
ATOM 562 O O . ASN A 1 72 ? -4.546 0.927 16.519 1.00 98.19 72 ASN A O 1
ATOM 566 N N . LYS A 1 73 ? -3.014 -0.122 15.263 1.00 98.31 73 LYS A N 1
ATOM 567 C CA . LYS A 1 73 ? -3.549 -1.465 15.539 1.00 98.31 73 LYS A CA 1
ATOM 568 C C . LYS A 1 73 ? -3.355 -1.863 17.000 1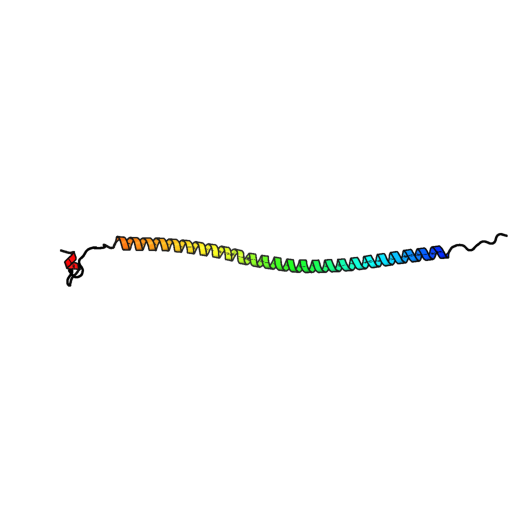.00 98.31 73 LYS A C 1
ATOM 570 O O . LYS A 1 73 ? -4.274 -2.432 17.581 1.00 98.31 73 LYS A O 1
ATOM 575 N N . CYS A 1 74 ? -2.194 -1.563 17.582 1.00 97.81 74 CYS A N 1
ATOM 576 C CA . CYS A 1 74 ? -1.931 -1.812 18.999 1.00 97.81 74 CYS A CA 1
ATOM 577 C C . CYS A 1 74 ? -2.876 -1.001 19.896 1.00 97.81 74 CYS A C 1
ATOM 579 O O . CYS A 1 74 ? -3.462 -1.557 20.821 1.00 97.81 74 CYS A O 1
ATOM 581 N N . GLU A 1 75 ? -3.074 0.284 19.594 1.00 98.38 75 GLU A N 1
ATOM 582 C CA . GLU A 1 75 ? -3.983 1.154 20.351 1.00 98.38 75 GLU A CA 1
ATOM 583 C C . GLU A 1 75 ? -5.440 0.694 20.253 1.00 98.38 75 GLU A C 1
ATOM 585 O O . GLU A 1 75 ? -6.130 0.622 21.268 1.00 98.38 75 GLU A O 1
ATOM 590 N N . ILE A 1 76 ? -5.907 0.324 19.055 1.00 98.50 76 ILE A N 1
ATOM 591 C CA . ILE A 1 76 ? -7.257 -0.225 18.867 1.00 98.50 76 ILE A CA 1
ATOM 592 C C . ILE A 1 76 ? -7.436 -1.489 19.707 1.00 98.50 76 ILE A C 1
ATOM 594 O O . ILE A 1 76 ? -8.417 -1.588 20.435 1.00 98.50 76 ILE A O 1
ATOM 598 N N . HIS A 1 77 ? -6.475 -2.412 19.663 1.00 98.31 77 HIS A N 1
ATOM 599 C CA . HIS A 1 77 ? -6.551 -3.648 20.435 1.00 98.31 77 HIS A CA 1
ATOM 600 C C . HIS A 1 77 ? -6.618 -3.387 21.948 1.00 98.31 77 HIS A C 1
ATOM 602 O O . HIS A 1 77 ? -7.462 -3.948 22.640 1.00 98.31 77 HIS A O 1
ATOM 608 N N . ASN A 1 78 ? -5.789 -2.473 22.456 1.00 98.25 78 ASN A N 1
ATOM 609 C CA . ASN A 1 78 ? -5.810 -2.071 23.862 1.00 98.25 78 ASN A CA 1
ATOM 610 C C . ASN A 1 78 ? -7.150 -1.422 24.265 1.00 98.25 78 ASN A C 1
ATOM 612 O O . ASN A 1 78 ? -7.662 -1.658 25.359 1.00 98.25 78 ASN A O 1
ATOM 616 N N . LEU A 1 79 ? -7.739 -0.605 23.389 1.00 98.38 79 LEU A N 1
ATOM 617 C CA . LEU A 1 79 ? -9.053 -0.007 23.629 1.00 98.38 79 LEU A CA 1
ATOM 618 C C . LEU A 1 79 ? -10.175 -1.051 23.603 1.00 98.38 79 LEU A C 1
ATOM 620 O O . LEU A 1 79 ? -11.087 -0.968 24.423 1.00 98.38 79 LEU A O 1
ATOM 624 N N . GLU A 1 80 ? -10.106 -2.036 22.707 1.00 98.44 80 GLU A N 1
ATOM 625 C CA . GLU A 1 80 ? -11.048 -3.160 22.655 1.00 98.44 80 GLU A CA 1
ATOM 626 C C . GLU A 1 80 ? -11.001 -3.988 23.946 1.00 98.44 80 GLU A C 1
ATOM 628 O O . GLU A 1 80 ? -12.050 -4.288 24.516 1.00 98.44 80 GLU A O 1
ATOM 633 N N . GLU A 1 81 ? -9.806 -4.291 24.463 1.00 98.31 81 GLU A N 1
ATOM 634 C CA . GLU A 1 81 ? -9.650 -4.992 25.745 1.00 98.31 81 GLU A CA 1
ATOM 635 C C . GLU A 1 81 ? -10.231 -4.185 26.912 1.00 98.31 81 GLU A C 1
ATOM 637 O O . GLU A 1 81 ? -10.939 -4.730 27.763 1.00 98.31 81 GLU A O 1
ATOM 642 N N . GLN A 1 82 ? -9.979 -2.874 26.947 1.00 98.31 82 GLN A N 1
ATOM 643 C CA . GLN A 1 82 ? -10.524 -1.998 27.986 1.00 98.31 82 GLN A CA 1
ATOM 644 C C . GLN A 1 82 ? -12.048 -1.899 27.920 1.00 98.31 82 GLN A C 1
ATOM 646 O O . GLN A 1 82 ? -12.698 -1.920 28.967 1.00 98.31 82 GLN A O 1
ATOM 651 N N . LEU A 1 83 ? -12.619 -1.801 26.716 1.00 98.31 83 LEU A N 1
ATOM 652 C CA . LEU A 1 83 ? -14.067 -1.819 26.520 1.00 98.31 83 LEU A CA 1
ATOM 653 C C . LEU A 1 83 ? -14.663 -3.131 27.014 1.00 98.31 83 LEU A C 1
ATOM 655 O O . LEU A 1 83 ? -15.607 -3.091 27.796 1.00 98.31 83 LEU A O 1
ATOM 659 N N . HIS A 1 84 ? -14.066 -4.265 26.655 1.00 98.06 84 HIS A N 1
ATOM 660 C CA . HIS A 1 84 ? -14.539 -5.567 27.112 1.00 98.06 84 HIS A CA 1
ATOM 661 C C . HIS A 1 84 ? -14.505 -5.693 28.644 1.00 98.06 84 HIS A C 1
ATOM 663 O O . HIS A 1 84 ? -15.489 -6.094 29.263 1.00 98.06 84 HIS A O 1
ATOM 669 N N . CYS A 1 85 ? -13.412 -5.256 29.278 1.00 97.81 85 CYS A N 1
ATOM 670 C CA . CYS A 1 85 ? -13.309 -5.215 30.740 1.00 97.81 85 CYS A CA 1
ATOM 671 C C . CYS A 1 85 ? -14.378 -4.313 31.378 1.00 97.81 85 CYS A C 1
ATOM 673 O O . CYS A 1 85 ? -14.860 -4.585 32.477 1.00 97.81 85 CYS A O 1
ATOM 675 N N . LEU A 1 86 ? -14.711 -3.190 30.739 1.00 97.75 86 LEU A N 1
ATOM 676 C CA . LEU A 1 86 ? -15.740 -2.275 31.230 1.00 97.75 86 LEU A CA 1
ATOM 677 C C . LEU A 1 86 ? -17.141 -2.864 31.071 1.00 97.75 86 LEU A C 1
ATOM 679 O O . LEU A 1 86 ? -17.940 -2.720 31.992 1.00 97.75 86 LEU A O 1
ATOM 683 N N . GLU A 1 87 ? -17.422 -3.530 29.953 1.00 98.00 87 GLU A N 1
ATOM 684 C CA . GLU A 1 87 ? -18.684 -4.235 29.711 1.00 98.00 87 GLU A CA 1
ATOM 685 C C . GLU A 1 87 ? -18.924 -5.307 30.778 1.00 98.00 87 GLU A C 1
ATOM 687 O O . GLU A 1 87 ? -19.957 -5.268 31.445 1.00 98.00 87 G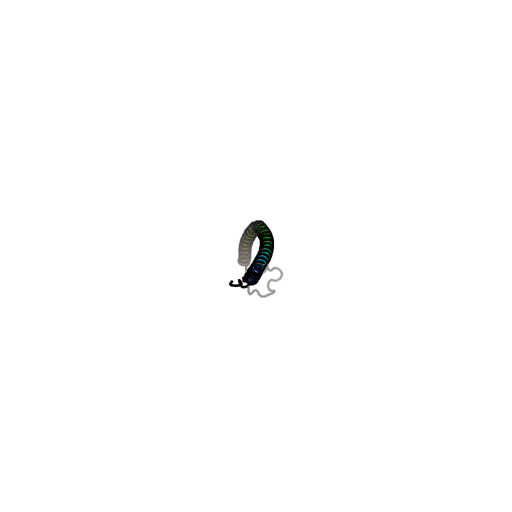LU A O 1
ATOM 692 N N . GLU A 1 88 ? -17.937 -6.172 31.038 1.00 97.25 88 GLU A N 1
ATOM 693 C CA . GLU A 1 88 ? -18.027 -7.203 32.084 1.00 97.25 88 GLU A CA 1
ATOM 694 C C . GLU A 1 88 ? -18.295 -6.580 33.465 1.00 97.25 88 GLU A C 1
ATOM 696 O O . GLU A 1 88 ? -19.175 -7.015 34.208 1.00 97.25 88 GLU A O 1
ATOM 701 N N . ARG A 1 89 ? -17.600 -5.485 33.796 1.00 97.31 89 ARG A N 1
ATOM 702 C CA . ARG A 1 89 ? -17.817 -4.772 35.064 1.00 97.31 89 ARG A CA 1
ATOM 703 C C . ARG A 1 89 ? -19.205 -4.148 35.170 1.00 97.31 89 ARG A C 1
ATOM 705 O O . ARG A 1 89 ? -19.746 -4.084 36.275 1.00 97.31 89 ARG A O 1
ATOM 712 N N . VAL A 1 90 ? -19.755 -3.631 34.074 1.00 96.56 90 VAL A N 1
ATOM 713 C CA . VAL A 1 90 ? -21.115 -3.076 34.052 1.00 96.56 90 VAL A CA 1
ATOM 714 C C . VAL A 1 90 ? -22.129 -4.194 34.266 1.00 96.56 90 VAL A C 1
ATOM 716 O O . VAL A 1 90 ? -22.982 -4.054 35.142 1.00 96.56 90 VAL A O 1
ATOM 719 N N . GLU A 1 91 ? -21.991 -5.313 33.555 1.00 95.56 91 GLU A N 1
ATOM 720 C CA . GLU A 1 91 ? -22.855 -6.487 33.726 1.00 95.56 91 GLU A CA 1
ATOM 721 C C . GLU A 1 91 ? -22.823 -7.016 35.166 1.00 95.56 91 GLU A C 1
ATOM 723 O O . GLU A 1 91 ? -23.874 -7.275 35.762 1.00 95.56 91 GLU A O 1
ATOM 728 N N . ASP A 1 92 ? -21.638 -7.099 35.770 1.00 95.25 92 ASP A N 1
ATOM 729 C CA . ASP A 1 92 ? -21.474 -7.513 37.163 1.00 95.25 92 ASP A CA 1
ATOM 730 C C . ASP A 1 92 ? -22.178 -6.565 38.144 1.00 95.25 92 ASP A C 1
ATOM 732 O O . ASP A 1 92 ? -22.868 -7.015 39.069 1.00 95.25 92 ASP A O 1
ATOM 736 N N . ILE A 1 93 ? -22.034 -5.248 37.955 1.00 93.75 93 ILE A N 1
ATOM 737 C CA . ILE A 1 93 ? -22.672 -4.237 38.811 1.00 93.75 93 ILE A CA 1
ATOM 738 C C . ILE A 1 93 ? -24.194 -4.278 38.653 1.00 93.75 93 ILE A C 1
ATOM 740 O O . ILE A 1 93 ? -24.913 -4.247 39.658 1.00 93.75 93 ILE A O 1
ATOM 744 N N . GLU A 1 94 ? -24.699 -4.374 37.424 1.00 92.94 94 GLU A N 1
ATOM 745 C CA . GLU A 1 94 ? -26.133 -4.493 37.155 1.00 92.94 94 GLU A CA 1
ATOM 746 C C . GLU A 1 94 ? -26.703 -5.776 37.765 1.00 92.94 94 GLU A C 1
ATOM 748 O O . GLU A 1 94 ? -27.730 -5.738 38.453 1.00 92.94 94 GLU A O 1
ATOM 753 N N . GLY A 1 95 ? -25.998 -6.897 37.605 1.00 90.06 95 GLY A N 1
ATOM 754 C CA . GLY A 1 95 ? -26.352 -8.173 38.212 1.00 90.06 95 GLY A CA 1
ATOM 755 C C . GLY A 1 95 ? -26.383 -8.104 39.741 1.00 90.06 95 GLY A C 1
ATOM 756 O O . GLY A 1 95 ? -27.345 -8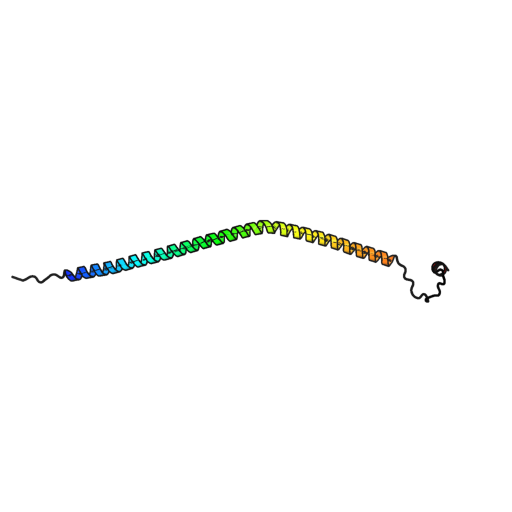.568 40.361 1.00 90.06 95 GLY A O 1
ATOM 757 N N . CYS A 1 96 ? -25.380 -7.486 40.370 1.00 87.44 96 CYS A N 1
ATOM 758 C CA . CYS A 1 96 ? -25.343 -7.294 41.822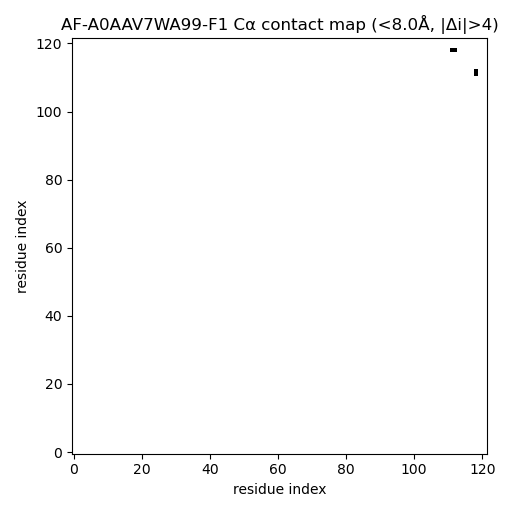 1.00 87.44 96 CYS A CA 1
ATOM 759 C C . CYS A 1 96 ? -26.468 -6.376 42.315 1.00 87.44 96 CYS A C 1
ATOM 761 O O . CYS A 1 96 ? -27.111 -6.689 43.321 1.00 87.44 96 CYS A O 1
ATOM 763 N N . SER A 1 97 ? -26.742 -5.278 41.607 1.00 86.38 97 SER A N 1
ATOM 764 C CA . SER A 1 97 ? -27.827 -4.350 41.941 1.00 86.38 97 SER A CA 1
ATOM 765 C C . SER A 1 97 ? -29.188 -5.045 41.894 1.00 86.38 97 SER A C 1
ATOM 767 O O . SER A 1 97 ? -29.966 -4.959 42.843 1.00 86.38 97 SER A O 1
ATOM 769 N N . GLN A 1 98 ? -29.455 -5.815 40.836 1.00 84.69 98 GLN A N 1
ATOM 770 C CA . GLN A 1 98 ? -30.707 -6.559 40.704 1.00 84.69 98 GLN A CA 1
ATOM 771 C C . GLN A 1 98 ? -30.859 -7.645 41.774 1.00 84.69 98 GLN A C 1
ATOM 773 O O . GLN A 1 98 ? -31.938 -7.774 42.347 1.00 84.69 98 GLN A O 1
ATOM 778 N N . ARG A 1 99 ? -29.793 -8.400 42.079 1.00 84.19 99 ARG A N 1
ATOM 779 C CA . ARG A 1 99 ? -29.817 -9.453 43.116 1.00 84.19 99 ARG A CA 1
ATOM 780 C C . ARG A 1 99 ? -29.975 -8.899 44.531 1.00 84.19 99 ARG A C 1
ATOM 782 O O . ARG A 1 99 ? -30.513 -9.591 45.388 1.00 84.19 99 ARG A O 1
ATOM 789 N N . SER A 1 100 ? -29.502 -7.679 44.775 1.00 80.38 100 SER A N 1
ATOM 790 C CA . SER A 1 100 ? -29.592 -7.026 46.088 1.00 80.38 100 SER A CA 1
ATOM 791 C C . SER A 1 100 ? -30.953 -6.370 46.339 1.00 80.38 100 SER A C 1
ATOM 793 O O . SER A 1 100 ? -31.264 -6.024 47.476 1.00 80.38 100 SER A O 1
ATOM 795 N N . ASN A 1 101 ? -31.781 -6.213 45.303 1.00 78.56 101 ASN A N 1
ATOM 796 C CA . ASN A 1 101 ? -33.099 -5.601 45.416 1.00 78.56 101 ASN A CA 1
ATOM 797 C C . ASN A 1 101 ? -34.184 -6.670 45.620 1.00 78.56 101 ASN A C 1
ATOM 799 O O . ASN A 1 101 ? -34.407 -7.518 44.756 1.00 78.56 101 ASN A O 1
ATOM 803 N N . MET A 1 102 ? -34.936 -6.589 46.721 1.00 74.88 102 MET A N 1
ATOM 804 C CA . MET A 1 102 ? -36.188 -7.340 46.858 1.00 74.88 102 MET A CA 1
ATOM 805 C C . MET A 1 102 ? -37.316 -6.624 46.111 1.00 74.88 102 MET A C 1
ATOM 807 O O . MET A 1 102 ? -37.608 -5.460 46.374 1.00 74.88 102 MET A O 1
ATOM 811 N N . ARG A 1 103 ? -37.983 -7.332 45.192 1.00 79.00 103 ARG A N 1
ATOM 812 C CA . ARG A 1 103 ? -39.233 -6.871 44.571 1.00 79.00 103 ARG A CA 1
ATOM 813 C C . ARG A 1 103 ? -40.420 -7.458 45.323 1.00 79.00 103 ARG A C 1
ATOM 815 O O . ARG A 1 103 ? -40.684 -8.652 45.212 1.00 79.00 103 ARG A O 1
ATOM 822 N N . ILE A 1 104 ? -41.147 -6.613 46.046 1.00 77.88 104 ILE A N 1
ATOM 823 C CA . ILE A 1 104 ? -42.417 -6.988 46.669 1.00 77.88 104 ILE A CA 1
ATOM 824 C C . ILE A 1 104 ? -43.525 -6.734 45.638 1.00 77.88 104 ILE A C 1
ATOM 826 O O . ILE A 1 104 ? -43.712 -5.608 45.184 1.00 77.88 104 ILE A O 1
ATOM 830 N N . LEU A 1 105 ? -44.210 -7.795 45.207 1.00 81.38 105 LEU A N 1
ATOM 831 C CA . LEU A 1 105 ? -45.284 -7.743 44.210 1.00 81.38 105 LEU A CA 1
ATOM 832 C C . LEU A 1 105 ? -46.624 -8.081 44.872 1.00 81.38 105 LEU A C 1
ATOM 834 O O . LEU A 1 105 ? -46.685 -8.974 45.712 1.00 81.38 105 LEU A O 1
ATOM 838 N N . GLY A 1 106 ? -47.701 -7.411 44.453 1.00 81.75 106 GLY A N 1
ATOM 839 C CA . GLY A 1 106 ? -49.058 -7.695 44.935 1.00 81.75 106 GLY A CA 1
ATOM 840 C C . GLY A 1 106 ? -49.468 -6.962 46.216 1.00 81.75 106 GLY A C 1
ATOM 841 O O . GLY A 1 106 ? -50.485 -7.321 46.805 1.00 81.75 106 GLY A O 1
ATOM 842 N N . LEU A 1 107 ? -48.720 -5.937 46.636 1.00 81.19 107 LEU A N 1
ATOM 843 C CA . LEU A 1 107 ? -49.182 -5.019 47.676 1.00 81.19 107 LEU A CA 1
ATOM 844 C C . LEU A 1 107 ? -50.334 -4.153 47.133 1.00 81.19 107 LEU A C 1
ATOM 846 O O . LEU A 1 107 ? -50.185 -3.564 46.059 1.00 81.19 107 LEU A O 1
ATOM 850 N N . PRO A 1 108 ? -51.485 -4.079 47.827 1.00 80.12 108 PRO A N 1
ATOM 851 C CA . PRO A 1 108 ? -52.552 -3.168 47.440 1.00 80.12 108 PRO A CA 1
ATOM 852 C C . PRO A 1 108 ? -52.083 -1.717 47.602 1.00 80.12 108 PRO A C 1
ATOM 854 O O . PRO A 1 108 ? -51.537 -1.345 48.635 1.00 80.12 108 PRO A O 1
ATOM 857 N N . GLU A 1 109 ? -52.285 -0.884 46.582 1.00 82.56 109 GLU A N 1
ATOM 858 C CA . GLU A 1 109 ? -51.836 0.511 46.617 1.00 82.56 109 GLU A CA 1
ATOM 859 C C . GLU A 1 109 ? -52.535 1.300 47.739 1.00 82.56 109 GLU A C 1
ATOM 861 O O . GLU A 1 109 ? -53.756 1.243 47.900 1.00 82.56 109 GLU A O 1
ATOM 866 N N . GLY A 1 110 ? -51.756 2.064 48.513 1.00 77.12 110 GLY A N 1
ATOM 867 C CA . GLY A 1 110 ? -52.275 3.026 49.491 1.00 77.12 110 GLY A CA 1
ATOM 868 C C . GLY A 1 110 ? -52.653 2.466 50.868 1.00 77.12 110 GLY A C 1
ATOM 869 O O . GLY A 1 110 ? -53.176 3.220 51.688 1.00 77.12 110 GLY A O 1
ATOM 870 N N . VAL A 1 111 ? -52.383 1.187 51.159 1.00 77.00 111 VAL A N 1
ATOM 871 C CA . VAL A 1 111 ? -52.648 0.592 52.490 1.00 77.00 111 VAL A CA 1
ATOM 872 C C . VAL A 1 111 ? -51.530 0.826 53.513 1.00 77.00 111 VAL A C 1
ATOM 874 O O . VAL A 1 111 ? -51.736 0.593 54.699 1.00 77.00 111 VAL A O 1
ATOM 877 N N . GLU A 1 112 ? -50.368 1.309 53.067 1.00 79.94 112 GLU A N 1
ATOM 878 C CA . GLU A 1 112 ? -49.170 1.530 53.894 1.00 79.94 112 GLU A CA 1
ATOM 879 C C . GLU A 1 112 ? -49.312 2.708 54.880 1.00 79.94 112 GLU A C 1
ATOM 881 O O . GLU A 1 112 ? -48.541 2.834 55.828 1.00 79.94 112 GLU A O 1
ATOM 886 N N . GLY A 1 113 ? -50.317 3.574 54.707 1.00 79.25 113 GLY A N 1
ATOM 887 C CA . GLY A 1 113 ? -50.514 4.736 55.576 1.00 79.25 113 GLY A CA 1
ATOM 888 C C . GLY A 1 113 ? -49.379 5.764 55.452 1.00 79.25 113 GLY A C 1
ATOM 889 O O . GLY A 1 113 ? -48.925 6.059 54.351 1.00 79.25 113 GLY A O 1
ATOM 890 N N . GLN A 1 114 ? -48.962 6.369 56.571 1.00 83.88 114 GLN A N 1
ATOM 891 C CA . GLN A 1 114 ? -47.883 7.374 56.600 1.00 83.88 114 GLN A CA 1
ATOM 892 C C . GLN A 1 114 ? -46.480 6.780 56.801 1.00 83.88 114 GLN A C 1
ATOM 894 O O . GLN A 1 114 ? -45.507 7.496 56.571 1.00 83.88 114 GLN A O 1
ATOM 899 N N . ASP A 1 115 ? -46.371 5.517 57.229 1.00 82.06 115 ASP A N 1
ATOM 900 C CA . ASP A 1 115 ? -45.092 4.867 57.536 1.00 82.06 115 ASP A CA 1
ATOM 901 C C . ASP A 1 115 ? -44.993 3.478 56.871 1.00 82.06 115 ASP A C 1
ATOM 903 O O . ASP A 1 115 ? -45.445 2.476 57.434 1.00 82.06 115 ASP A O 1
ATOM 907 N N . PRO A 1 116 ? -44.381 3.407 55.676 1.00 80.00 116 PRO A N 1
ATOM 908 C CA . PRO A 1 116 ? -44.198 2.161 54.935 1.00 80.00 116 PRO A CA 1
ATOM 909 C C . PRO A 1 116 ? -43.309 1.137 55.652 1.00 80.00 116 PRO A C 1
ATOM 911 O O . PRO A 1 116 ? -43.442 -0.061 55.412 1.00 80.00 116 PRO A O 1
ATOM 914 N N . ILE A 1 117 ? -42.399 1.581 56.528 1.00 82.94 117 ILE A N 1
ATOM 915 C CA . ILE A 1 117 ? -41.484 0.680 57.243 1.00 82.94 117 ILE A CA 1
ATOM 916 C C . ILE A 1 117 ? -42.268 -0.081 58.311 1.00 82.94 117 ILE A C 1
ATOM 918 O O . ILE A 1 117 ? -42.223 -1.309 58.349 1.00 82.94 117 ILE A O 1
ATOM 922 N N . ALA A 1 118 ? -43.070 0.632 59.104 1.00 82.56 118 ALA A N 1
ATOM 923 C CA . ALA A 1 118 ? -43.924 0.025 60.124 1.00 82.56 118 ALA A CA 1
ATOM 924 C C . ALA A 1 118 ? -44.957 -0.962 59.539 1.00 82.56 118 ALA A C 1
ATOM 926 O O . ALA A 1 118 ? -45.367 -1.905 60.219 1.00 82.56 118 ALA A O 1
ATOM 927 N N . TYR A 1 119 ? -45.381 -0.757 58.287 1.00 81.69 119 TYR A N 1
ATOM 928 C CA . TYR A 1 119 ? -46.261 -1.684 57.572 1.00 81.69 119 TYR A CA 1
ATOM 929 C C . TYR A 1 119 ? -45.562 -3.005 57.209 1.00 81.69 119 TYR A C 1
ATOM 931 O O . TYR A 1 119 ? -46.190 -4.056 57.270 1.00 81.69 119 TYR A O 1
ATOM 939 N N . LEU A 1 120 ? -44.271 -2.966 56.858 1.00 81.88 120 LEU A N 1
ATOM 940 C CA . LEU A 1 120 ? -43.485 -4.156 56.504 1.00 81.88 120 LEU A CA 1
ATOM 941 C C . LEU A 1 120 ? -42.945 -4.927 57.722 1.00 81.88 120 LEU A C 1
ATOM 943 O O . LEU A 1 120 ? -42.564 -6.087 57.580 1.00 81.88 120 LEU A O 1
ATOM 947 N N . GLU A 1 121 ? -42.879 -4.295 58.896 1.00 81.38 121 GLU A N 1
ATOM 948 C CA . GLU A 1 121 ? -42.366 -4.899 60.137 1.00 81.38 121 GLU A CA 1
ATOM 949 C C . GLU A 1 121 ? -43.414 -5.698 60.949 1.00 81.38 121 GLU A C 1
ATOM 951 O O . GLU A 1 121 ? -43.027 -6.385 61.898 1.00 81.38 121 GLU A O 1
ATOM 956 N N . ASN A 1 122 ? -44.710 -5.642 60.597 1.00 58.22 122 ASN A N 1
ATOM 957 C CA . ASN A 1 122 ? -45.816 -6.363 61.266 1.00 58.22 122 ASN A CA 1
ATOM 958 C C . ASN A 1 122 ? -46.336 -7.557 60.455 1.00 58.22 122 ASN A C 1
ATOM 960 O O . ASN A 1 122 ? -46.763 -8.546 61.097 1.00 58.22 122 ASN A O 1
#

Solvent-accessible surface area (backbone atoms only — not comparable to full-atom values): 7223 Å² total; per-residue (Å²): 138,85,84,82,74,89,74,79,64,71,69,57,54,58,52,52,54,53,52,49,53,53,50,52,52,50,51,54,51,50,54,52,51,54,53,51,52,53,50,52,51,51,52,51,51,52,51,50,52,55,50,49,54,49,51,57,50,52,51,52,51,46,66,58,47,53,57,54,54,51,52,51,51,53,53,51,52,54,50,51,53,52,49,52,55,48,51,53,52,49,54,50,50,54,52,51,54,57,74,70,51,86,83,87,78,88,74,70,87,83,75,46,73,95,45,60,64,68,56,75,76,109

Se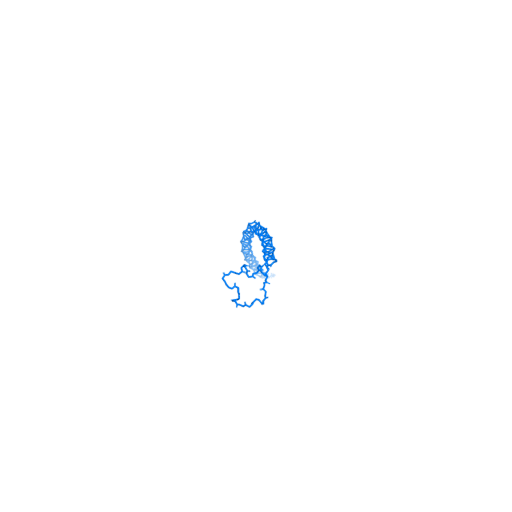condary structure (DSSP, 8-state):
-PPPPPP--HHHHHHHHHHHHHHHHHHHHHHHHHHHHHHHHHHHHHHHHHHHHHHHHHHHHHHHHHHHHHHHHHHHHHHHHHHHHHHHHHHHHHHHHHHH------PPTT-STT-HHHHH--

Foldseek 3Di:
DDDDDDDDPPVVVVVVVVVVVVVVVVVVVVVVVVVVVVVVVVVVVVVVVVVVVVVVVVVVVCVVVVVVVVVVVVVVVVVVVVVVVVVVVVVVVVVVVVVPDDDDPDDDPPPCDPHVVVVVVD